Protein AF-A0A5R8ZD98-F1 (afdb_monomer_lite)

Sequence (173 aa):
MNLRSFRNIVLVTAIILASIAVLFMFLGILESDKLRLCYHPKEGLVCPLGGRPSVWDIPLVELIGLSGAALVGAATLRHIHGAATPYTLPIALALLKLPAGAVSAVLGLLLIQGGFIPGLTDLDTGGQILAWAAVFGIAQQVVTRVADEQARRVLENVRGPSYLGERTLRTVD

Organism: NCBI:txid2200763

Foldseek 3Di:
DDPVVLLVVLLVLLVVLLVVLVVQLVCLQVPVPPLFLWAQDPVAIAALVGRDRDSCRLVLLLVLLLVLLLVLLVVVVVVDDDDPD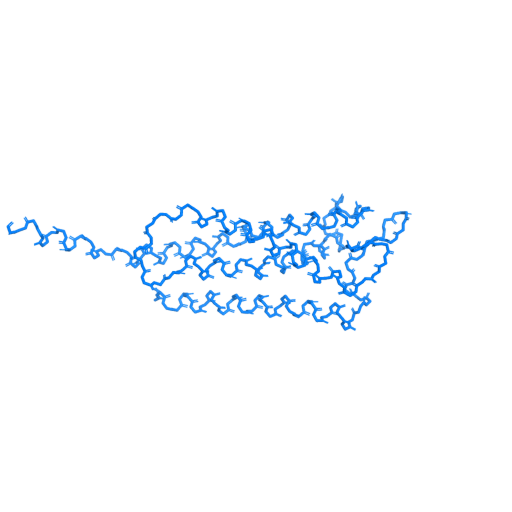PDPLSVSLSSSLNSVSSVQLSVQSVCLVVCVDPPSRPPPYSVVSSVSSSVRSNVCCVVSVVVVVVSVVNVVVVPPDPPVVVVVVVVVD

Structure (mmCIF, N/CA/C/O backbone):
data_AF-A0A5R8ZD98-F1
#
_entry.id   AF-A0A5R8ZD98-F1
#
loop_
_atom_site.group_PDB
_atom_site.id
_atom_site.type_symbol
_atom_site.label_atom_id
_atom_site.label_alt_id
_atom_site.label_comp_id
_atom_site.label_asym_id
_atom_site.label_entity_id
_atom_site.label_seq_id
_atom_site.pdbx_PDB_ins_code
_atom_site.Cartn_x
_atom_site.Cartn_y
_atom_site.Cartn_z
_atom_site.occupancy
_atom_site.B_iso_or_equiv
_atom_site.auth_seq_id
_atom_site.auth_comp_id
_atom_site.auth_asym_id
_atom_site.auth_atom_id
_atom_site.pdbx_PDB_model_num
ATOM 1 N N . MET A 1 1 ? -21.609 -10.394 20.867 1.00 55.59 1 MET A N 1
ATOM 2 C CA . MET A 1 1 ? -20.141 -10.210 20.786 1.00 55.59 1 MET A CA 1
ATOM 3 C C . MET A 1 1 ? -19.799 -8.868 21.417 1.00 55.59 1 MET A C 1
ATOM 5 O O . MET A 1 1 ? -20.384 -7.868 21.026 1.00 55.59 1 MET A O 1
ATOM 9 N N . ASN A 1 2 ? -18.942 -8.839 22.439 1.00 70.62 2 ASN A N 1
ATOM 10 C CA . ASN A 1 2 ? -18.676 -7.612 23.198 1.00 70.62 2 ASN A CA 1
ATOM 11 C C . ASN A 1 2 ? -17.818 -6.632 22.386 1.00 70.62 2 ASN A C 1
ATOM 13 O O . ASN A 1 2 ? -16.826 -7.031 21.775 1.00 70.62 2 ASN A O 1
ATOM 17 N N . LEU A 1 3 ? -18.151 -5.340 22.446 1.00 68.69 3 LEU A N 1
ATOM 18 C CA . LEU A 1 3 ? -17.484 -4.268 21.694 1.00 68.69 3 LEU A CA 1
ATOM 19 C C . LEU A 1 3 ? -15.954 -4.244 21.900 1.00 68.69 3 LEU A C 1
ATOM 21 O O . LEU A 1 3 ? -15.184 -3.976 20.979 1.00 68.69 3 LEU A O 1
ATOM 25 N N . ARG A 1 4 ? -15.504 -4.593 23.113 1.00 74.25 4 ARG A N 1
ATOM 26 C CA . ARG A 1 4 ? -14.082 -4.689 23.481 1.00 74.25 4 ARG A CA 1
ATOM 27 C C . ARG A 1 4 ? -13.362 -5.839 22.771 1.00 74.25 4 ARG A C 1
ATOM 29 O O . ARG A 1 4 ? -12.225 -5.656 22.352 1.00 74.25 4 ARG A O 1
ATOM 36 N N . SER A 1 5 ? -14.023 -6.989 22.625 1.00 79.88 5 SER A N 1
ATOM 37 C CA . SER A 1 5 ? -13.463 -8.175 21.963 1.00 79.88 5 SER A CA 1
ATOM 38 C C . SER A 1 5 ? -13.330 -7.944 20.460 1.00 79.88 5 SER A C 1
ATOM 40 O O . SER A 1 5 ? -12.258 -8.172 19.912 1.00 79.88 5 SER A O 1
ATOM 42 N N . PHE A 1 6 ? -14.357 -7.374 19.820 1.00 77.31 6 PHE A N 1
ATOM 43 C CA . PHE A 1 6 ? -14.294 -7.019 18.401 1.00 77.31 6 PHE A CA 1
ATOM 44 C C . PHE A 1 6 ? -13.178 -6.003 18.116 1.00 77.31 6 PHE A C 1
ATOM 46 O O . PHE A 1 6 ? -12.360 -6.216 17.226 1.00 77.31 6 PHE A O 1
ATOM 53 N N . ARG A 1 7 ? -13.074 -4.938 18.925 1.00 77.06 7 ARG A N 1
ATOM 54 C CA . ARG A 1 7 ? -11.977 -3.966 18.812 1.00 77.06 7 ARG A CA 1
ATOM 55 C C . ARG A 1 7 ? -10.604 -4.625 18.964 1.00 77.06 7 ARG A C 1
ATOM 57 O O . ARG A 1 7 ? -9.704 -4.303 18.199 1.00 77.06 7 ARG A O 1
ATOM 64 N N . ASN A 1 8 ? -10.435 -5.517 19.942 1.00 83.56 8 ASN A N 1
ATOM 65 C CA . ASN A 1 8 ? -9.156 -6.190 20.159 1.00 83.56 8 ASN A CA 1
ATOM 66 C C . ASN A 1 8 ? -8.778 -7.074 18.965 1.00 83.56 8 ASN A C 1
ATOM 68 O O . ASN A 1 8 ? -7.635 -7.048 18.538 1.00 83.56 8 ASN A O 1
ATOM 72 N N . ILE A 1 9 ? -9.743 -7.790 18.382 1.00 85.56 9 ILE A N 1
ATOM 73 C CA . ILE A 1 9 ? -9.523 -8.598 17.175 1.00 85.56 9 ILE A CA 1
ATOM 74 C C . ILE A 1 9 ? -9.070 -7.712 16.011 1.00 85.56 9 ILE A C 1
ATOM 76 O O . ILE A 1 9 ? -8.042 -7.995 15.409 1.00 85.56 9 ILE A O 1
ATOM 80 N N . VAL A 1 10 ? -9.775 -6.606 15.743 1.00 83.56 10 VAL A N 1
ATOM 81 C CA . VAL A 1 10 ? -9.410 -5.663 14.668 1.00 83.56 10 VAL A CA 1
ATOM 82 C C . VAL A 1 10 ? -7.999 -5.102 14.869 1.00 83.56 10 VAL A C 1
ATOM 84 O O . VAL A 1 10 ? -7.225 -5.043 13.917 1.00 83.56 10 VAL A O 1
ATOM 87 N N . LEU A 1 11 ? -7.640 -4.728 16.102 1.00 84.56 11 LEU A N 1
ATOM 88 C CA . LEU A 1 11 ? -6.299 -4.231 16.417 1.00 84.56 11 LEU A CA 1
ATOM 89 C C . LEU A 1 11 ? -5.228 -5.313 16.260 1.00 84.56 11 LEU A C 1
ATOM 91 O O . LEU A 1 11 ? -4.178 -5.039 15.692 1.00 84.56 11 LEU A O 1
ATOM 95 N N . VAL A 1 12 ? -5.495 -6.540 16.712 1.00 87.75 12 VAL 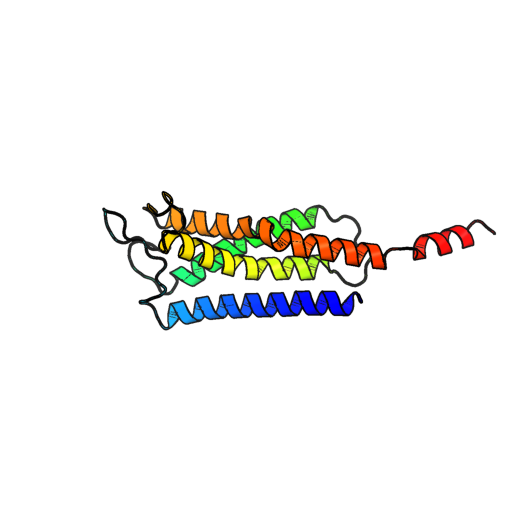A N 1
ATOM 96 C CA . VAL A 1 12 ? -4.577 -7.673 16.533 1.00 87.75 12 VAL A CA 1
ATOM 97 C C . VAL A 1 12 ? -4.357 -7.949 15.047 1.00 87.75 12 VAL A C 1
ATOM 99 O O . VAL A 1 12 ? -3.213 -8.082 14.625 1.00 87.75 12 VAL A O 1
ATOM 102 N N . THR A 1 13 ? -5.410 -7.958 14.225 1.00 86.25 13 THR A N 1
ATOM 103 C CA . THR A 1 13 ? -5.265 -8.116 12.771 1.00 86.25 13 THR A CA 1
ATOM 104 C C . THR A 1 13 ? -4.472 -6.965 12.154 1.00 86.25 13 THR A C 1
ATOM 106 O O . THR A 1 13 ? -3.621 -7.210 11.306 1.00 86.25 13 THR A O 1
ATOM 109 N N . ALA A 1 14 ? -4.688 -5.723 12.596 1.00 88.38 14 ALA A N 1
ATOM 110 C CA . ALA A 1 14 ? -3.921 -4.576 12.113 1.00 88.38 14 ALA A CA 1
ATOM 111 C C . ALA A 1 14 ? -2.432 -4.701 12.458 1.00 88.38 14 ALA A C 1
ATOM 113 O O . ALA A 1 14 ? -1.590 -4.439 11.605 1.00 88.38 14 ALA A O 1
ATOM 114 N N . ILE A 1 15 ? -2.110 -5.161 13.670 1.00 90.06 15 ILE A N 1
ATOM 115 C CA . ILE A 1 15 ? -0.731 -5.427 14.099 1.00 90.06 15 ILE A CA 1
ATOM 116 C C . ILE A 1 15 ? -0.109 -6.546 13.260 1.00 90.06 15 ILE A C 1
ATOM 118 O O . ILE A 1 15 ? 1.032 -6.405 12.838 1.00 90.06 15 ILE A O 1
ATOM 122 N N . ILE A 1 16 ? -0.850 -7.621 12.976 1.00 92.00 16 ILE A N 1
ATOM 123 C CA . ILE A 1 16 ? -0.379 -8.723 12.123 1.00 92.00 16 ILE A CA 1
ATOM 124 C C . ILE A 1 16 ? -0.109 -8.236 10.694 1.00 92.00 16 ILE A C 1
ATOM 126 O O . ILE A 1 16 ? 0.919 -8.558 10.114 1.00 92.00 16 ILE A O 1
ATOM 130 N N . LEU A 1 17 ? -1.000 -7.439 10.106 1.00 89.44 17 LEU A N 1
ATOM 131 C CA . LEU A 1 17 ? -0.762 -6.893 8.767 1.00 89.44 17 LEU A CA 1
ATOM 132 C C . LEU A 1 17 ? 0.421 -5.920 8.760 1.00 89.44 17 LEU A C 1
ATOM 134 O O . LEU A 1 17 ? 1.216 -5.930 7.825 1.00 89.44 17 LEU A O 1
ATOM 138 N N . ALA A 1 18 ? 0.564 -5.106 9.808 1.00 91.31 18 ALA A N 1
ATOM 139 C CA . ALA A 1 18 ? 1.691 -4.194 9.942 1.00 91.31 18 ALA A CA 1
ATOM 140 C C . ALA A 1 18 ? 3.014 -4.954 10.094 1.00 91.31 18 ALA A C 1
ATOM 142 O O . ALA A 1 18 ? 4.005 -4.568 9.483 1.00 91.31 18 ALA A O 1
ATOM 143 N N . SER A 1 19 ? 3.036 -6.054 10.854 1.00 93.44 19 SER A N 1
ATOM 144 C CA . SER A 1 19 ? 4.231 -6.890 10.971 1.00 93.44 19 SER A CA 1
ATOM 145 C C . SER A 1 19 ? 4.572 -7.591 9.657 1.00 93.44 19 SER A C 1
ATOM 147 O O . SER A 1 19 ? 5.751 -7.695 9.335 1.00 93.44 19 SER A O 1
ATOM 149 N N . ILE A 1 20 ? 3.577 -8.001 8.863 1.00 93.12 20 ILE A N 1
ATOM 150 C CA . ILE A 1 20 ? 3.796 -8.535 7.510 1.00 93.12 20 ILE A CA 1
ATOM 151 C C . ILE A 1 20 ? 4.387 -7.466 6.579 1.00 93.12 20 ILE A C 1
ATOM 153 O O . ILE A 1 20 ? 5.337 -7.767 5.864 1.00 93.12 20 ILE A O 1
ATOM 157 N N . ALA A 1 21 ? 3.884 -6.227 6.603 1.00 91.81 21 ALA A N 1
ATOM 158 C CA . ALA A 1 21 ? 4.464 -5.125 5.825 1.00 91.81 21 ALA A CA 1
ATOM 159 C C . ALA A 1 21 ? 5.929 -4.866 6.227 1.00 91.81 21 ALA A C 1
ATOM 161 O O . ALA A 1 21 ? 6.838 -4.888 5.405 1.00 91.81 21 ALA A O 1
ATOM 162 N N . VAL A 1 22 ? 6.204 -4.754 7.531 1.00 91.75 22 VAL A N 1
ATOM 163 C CA . VAL A 1 22 ? 7.582 -4.603 8.031 1.00 91.75 22 VAL A CA 1
ATOM 164 C C . VAL A 1 22 ? 8.465 -5.782 7.611 1.00 91.75 22 VAL A C 1
ATOM 166 O O . VAL A 1 22 ? 9.633 -5.586 7.280 1.00 91.75 22 VAL A O 1
ATOM 169 N N . LEU A 1 23 ? 7.924 -7.001 7.588 1.00 91.19 23 LEU A N 1
ATOM 170 C CA . LEU A 1 23 ? 8.647 -8.171 7.108 1.00 91.19 23 LEU A CA 1
ATOM 171 C C . LEU A 1 23 ? 8.962 -8.066 5.611 1.00 91.19 23 LEU A C 1
ATOM 173 O O . LEU A 1 23 ? 10.097 -8.333 5.238 1.00 91.19 23 LEU A O 1
ATOM 177 N N . PHE A 1 24 ? 8.021 -7.645 4.760 1.00 89.31 24 PHE A N 1
ATOM 178 C CA . PHE A 1 24 ? 8.293 -7.405 3.336 1.00 89.31 24 PHE A CA 1
ATOM 179 C C . PHE A 1 24 ? 9.376 -6.345 3.135 1.00 89.31 24 PHE A C 1
ATOM 181 O O . PHE A 1 24 ? 10.315 -6.573 2.370 1.00 89.31 24 PHE A O 1
ATOM 188 N N . MET A 1 25 ? 9.298 -5.237 3.873 1.00 86.31 25 MET A N 1
ATOM 189 C CA . MET A 1 25 ? 10.336 -4.209 3.892 1.00 86.31 25 MET A CA 1
ATOM 190 C C . MET A 1 25 ? 11.703 -4.797 4.272 1.00 86.31 25 MET A C 1
ATOM 192 O O . MET A 1 25 ? 12.693 -4.566 3.582 1.00 86.31 25 MET A O 1
ATOM 196 N N . PHE A 1 26 ? 11.764 -5.590 5.342 1.00 87.88 26 PHE A N 1
ATOM 197 C CA . PHE A 1 26 ? 13.004 -6.188 5.833 1.00 87.88 26 PHE A CA 1
ATOM 198 C C . PHE A 1 26 ? 13.580 -7.240 4.872 1.00 87.88 26 PHE A C 1
ATOM 200 O O . PHE A 1 26 ? 14.785 -7.253 4.620 1.00 87.88 26 PHE A O 1
ATOM 207 N N . LEU A 1 27 ? 12.728 -8.079 4.278 1.00 85.50 27 LEU A N 1
ATOM 208 C CA . LEU A 1 27 ? 13.121 -9.062 3.265 1.00 85.50 27 LEU A CA 1
ATOM 209 C C . LEU A 1 27 ? 13.666 -8.388 2.002 1.00 85.50 27 LEU A C 1
ATOM 211 O O . LEU A 1 27 ? 14.657 -8.861 1.452 1.00 85.50 27 LEU A O 1
ATOM 215 N N . GLY A 1 28 ? 13.085 -7.258 1.586 1.00 80.81 28 GLY A N 1
ATOM 216 C CA . GLY A 1 28 ? 13.595 -6.457 0.469 1.00 80.81 28 GLY A CA 1
ATOM 217 C C . GLY A 1 28 ? 15.000 -5.900 0.688 1.00 80.81 28 GLY A C 1
ATOM 218 O O . GLY A 1 28 ? 15.736 -5.700 -0.275 1.00 80.81 28 GLY A O 1
ATOM 219 N N . ILE A 1 29 ? 15.378 -5.666 1.948 1.00 80.94 29 ILE A N 1
ATOM 220 C CA . ILE A 1 29 ? 16.708 -5.179 2.325 1.00 80.94 29 ILE A CA 1
ATOM 221 C C . ILE A 1 29 ? 17.722 -6.328 2.393 1.00 80.94 29 ILE A C 1
ATOM 223 O O . ILE A 1 29 ? 18.869 -6.152 1.984 1.00 80.94 29 ILE A O 1
ATOM 227 N N . LEU A 1 30 ? 17.322 -7.488 2.927 1.00 79.75 30 LEU A N 1
ATOM 228 C CA . LEU A 1 30 ? 18.227 -8.613 3.176 1.00 79.75 30 LEU A CA 1
ATOM 229 C C . LEU A 1 30 ? 18.451 -9.519 1.963 1.00 79.75 30 LEU A C 1
ATOM 231 O O . LEU A 1 30 ? 19.586 -9.905 1.691 1.00 79.75 30 LEU A O 1
ATOM 235 N N . GLU A 1 31 ? 17.390 -9.883 1.245 1.00 68.38 31 GLU A N 1
ATOM 236 C CA . GLU A 1 31 ? 17.451 -10.811 0.112 1.00 68.38 31 GLU A CA 1
ATOM 237 C C . GLU A 1 31 ? 16.998 -10.114 -1.163 1.00 68.38 31 GLU A C 1
ATOM 239 O O . GLU A 1 31 ? 15.932 -10.362 -1.733 1.00 68.38 31 GLU A O 1
ATOM 244 N N . SER A 1 32 ? 17.883 -9.246 -1.645 1.00 59.38 32 SER A N 1
ATOM 245 C CA . SER A 1 32 ? 17.629 -8.451 -2.831 1.00 59.38 32 SER A CA 1
ATOM 246 C C . SER A 1 32 ? 17.389 -9.279 -4.086 1.00 59.38 32 SER A C 1
ATOM 248 O O . SER A 1 32 ? 16.875 -8.682 -4.998 1.00 59.38 32 SER A O 1
ATOM 250 N N . ASP A 1 33 ? 17.758 -10.559 -4.227 1.00 63.53 33 ASP A N 1
ATOM 251 C CA . ASP A 1 33 ? 17.674 -11.262 -5.532 1.00 63.53 33 ASP A CA 1
ATOM 252 C C . ASP A 1 33 ? 16.332 -11.950 -5.837 1.00 63.53 33 ASP A C 1
ATOM 254 O O . ASP A 1 33 ? 15.988 -12.093 -7.007 1.00 63.53 33 ASP A O 1
ATOM 258 N N . LYS A 1 34 ? 15.551 -12.362 -4.828 1.00 59.22 34 LYS A N 1
ATOM 259 C CA . LYS A 1 34 ? 14.316 -13.148 -5.053 1.00 59.22 34 LYS A CA 1
ATOM 260 C C . LYS A 1 34 ? 13.024 -12.337 -4.958 1.00 59.22 34 LYS A C 1
ATOM 262 O O . LYS A 1 34 ? 12.018 -12.753 -5.520 1.00 59.22 34 LYS A O 1
ATOM 267 N N . LEU A 1 35 ? 13.054 -11.189 -4.279 1.00 65.69 35 LEU A N 1
ATOM 268 C CA . LEU A 1 35 ? 11.899 -10.299 -4.094 1.00 65.69 35 LEU A CA 1
ATOM 269 C C . LEU A 1 35 ? 11.989 -8.999 -4.915 1.00 65.69 35 LEU A C 1
ATOM 271 O O . LEU A 1 35 ? 11.306 -8.021 -4.611 1.00 65.69 35 LEU A O 1
ATOM 275 N N . ARG A 1 36 ? 12.817 -8.955 -5.969 1.00 72.94 36 ARG A N 1
ATOM 276 C CA . ARG A 1 36 ? 12.862 -7.778 -6.852 1.00 72.94 36 ARG A CA 1
ATOM 277 C C . ARG A 1 36 ? 11.533 -7.647 -7.577 1.00 72.94 36 ARG A C 1
ATOM 279 O O . ARG A 1 36 ? 11.243 -8.452 -8.458 1.00 72.94 36 ARG A O 1
ATOM 286 N N . LEU A 1 37 ? 10.791 -6.581 -7.285 1.00 78.50 37 LEU A N 1
ATOM 287 C CA . LEU A 1 37 ? 9.625 -6.124 -8.054 1.00 78.50 37 LEU A CA 1
ATOM 288 C C . LEU A 1 37 ? 10.047 -5.501 -9.400 1.00 78.50 37 LEU A C 1
ATOM 290 O O . LEU A 1 37 ? 9.500 -4.485 -9.826 1.00 78.50 37 LEU A O 1
ATOM 294 N N . CYS A 1 38 ? 11.066 -6.079 -10.037 1.00 84.81 38 CYS A N 1
ATOM 295 C CA . CYS A 1 38 ? 11.581 -5.644 -11.321 1.00 84.81 38 CYS A CA 1
ATOM 296 C C . CYS A 1 38 ? 11.033 -6.548 -12.422 1.00 84.81 38 CYS A C 1
ATOM 298 O O . CYS A 1 38 ? 11.036 -7.778 -12.314 1.00 84.81 38 CYS A O 1
ATOM 300 N N . TYR A 1 39 ? 10.605 -5.912 -13.500 1.00 82.25 39 TYR A N 1
ATOM 301 C CA . TYR A 1 39 ? 10.038 -6.544 -14.674 1.00 82.25 39 TYR A CA 1
ATOM 302 C C . TYR A 1 39 ? 11.076 -6.523 -15.790 1.00 82.25 39 TYR A C 1
ATOM 304 O O . TYR A 1 39 ? 11.912 -5.620 -15.858 1.00 82.25 39 TYR A O 1
ATOM 312 N N . HIS A 1 40 ? 11.035 -7.544 -16.641 1.00 81.31 40 HIS A N 1
ATOM 313 C CA . HIS A 1 40 ? 11.930 -7.686 -17.787 1.00 81.31 40 HIS A CA 1
ATOM 314 C C . HIS A 1 40 ? 11.123 -7.537 -19.085 1.00 81.31 40 HIS A C 1
ATOM 316 O O . HIS A 1 40 ? 10.819 -8.548 -19.725 1.00 81.31 40 HIS A O 1
ATOM 322 N N . PRO A 1 41 ? 10.713 -6.312 -19.462 1.00 76.75 41 PRO A N 1
ATOM 323 C CA . PRO A 1 41 ? 10.164 -6.065 -20.788 1.00 76.75 41 PRO A CA 1
ATOM 324 C C . PRO A 1 41 ? 11.219 -6.314 -21.877 1.00 76.75 41 PRO A C 1
ATOM 326 O O . PRO A 1 41 ? 12.418 -6.444 -21.620 1.00 76.75 41 PRO A O 1
ATOM 329 N N . LYS A 1 42 ? 10.775 -6.352 -23.137 1.00 71.38 42 LYS A N 1
ATOM 330 C CA . LYS A 1 42 ? 11.643 -6.630 -24.298 1.00 71.38 42 LYS A CA 1
ATOM 331 C C . LYS A 1 42 ? 12.806 -5.639 -24.459 1.00 71.38 42 LYS A C 1
ATOM 333 O O . LYS A 1 42 ? 13.784 -5.975 -25.120 1.00 71.38 42 LYS A O 1
ATOM 338 N N . GLU A 1 43 ? 12.708 -4.452 -23.862 1.00 71.94 43 GLU A N 1
ATOM 339 C CA . GLU A 1 43 ? 13.674 -3.355 -24.011 1.00 71.94 43 GLU A CA 1
ATOM 340 C C . GLU A 1 43 ? 14.569 -3.118 -22.779 1.00 71.94 43 GLU A C 1
ATOM 342 O O . GLU A 1 43 ? 15.353 -2.170 -22.766 1.00 71.94 43 GLU A O 1
ATOM 347 N N . GLY A 1 44 ? 14.518 -3.974 -21.750 1.00 79.19 44 GLY A N 1
ATOM 348 C CA . GLY A 1 44 ? 15.443 -3.882 -20.615 1.00 79.19 44 GLY A CA 1
ATOM 349 C C . GLY A 1 44 ? 14.854 -4.314 -19.277 1.00 79.19 44 GLY A C 1
ATOM 350 O O . GLY A 1 44 ? 13.847 -5.006 -19.218 1.00 79.19 44 GLY A O 1
ATOM 351 N N . LEU A 1 45 ? 15.513 -3.914 -18.187 1.00 84.75 45 LEU A N 1
ATOM 352 C CA . LEU A 1 45 ? 15.060 -4.136 -16.812 1.00 84.75 45 LEU A CA 1
ATOM 353 C C . LEU A 1 45 ? 14.398 -2.863 -16.277 1.00 84.75 45 LEU A C 1
ATOM 355 O O . LEU A 1 45 ? 15.008 -1.792 -16.306 1.00 84.75 45 LEU A O 1
ATOM 359 N N . VAL A 1 46 ? 13.191 -2.986 -15.728 1.00 87.38 46 VAL A N 1
ATOM 360 C CA . VAL A 1 46 ? 12.438 -1.864 -15.154 1.00 87.38 46 VAL A CA 1
ATOM 361 C C . VAL A 1 46 ? 12.040 -2.186 -13.717 1.00 87.38 46 VAL A C 1
ATOM 363 O O . VAL A 1 46 ? 11.400 -3.199 -13.453 1.00 87.38 46 VAL A O 1
ATOM 366 N N . CYS A 1 47 ? 12.404 -1.311 -12.783 1.00 89.25 47 CYS A N 1
ATOM 367 C CA . CYS A 1 47 ? 12.088 -1.394 -11.357 1.00 89.25 47 CYS A CA 1
ATOM 368 C C . CYS A 1 47 ? 11.310 -0.133 -10.907 1.00 89.25 47 CYS A C 1
ATOM 370 O O . CYS A 1 47 ? 11.329 0.885 -11.610 1.00 89.25 47 CYS A O 1
ATOM 372 N N . PRO A 1 48 ? 10.641 -0.150 -9.736 1.00 86.62 48 PRO A N 1
ATOM 373 C CA . PRO A 1 48 ? 9.851 0.981 -9.236 1.00 86.62 48 PRO A CA 1
ATOM 374 C C . PRO A 1 48 ? 10.603 2.322 -9.195 1.00 86.62 48 PRO A C 1
ATOM 376 O O . PRO A 1 48 ? 10.048 3.338 -9.610 1.00 86.62 48 PRO A O 1
ATOM 379 N N . LEU A 1 49 ? 11.867 2.338 -8.747 1.00 85.94 49 LEU A N 1
ATOM 380 C CA . LEU A 1 49 ? 12.709 3.546 -8.723 1.00 85.94 49 LEU A CA 1
ATOM 381 C C . LEU A 1 49 ? 13.522 3.807 -10.004 1.00 85.94 49 LEU A C 1
ATOM 383 O O . LEU A 1 49 ? 14.250 4.800 -10.059 1.00 85.94 49 LEU A O 1
ATOM 387 N N . GLY A 1 50 ? 13.423 2.962 -11.033 1.00 82.00 50 GLY A N 1
ATOM 388 C CA . GLY A 1 50 ? 14.106 3.163 -12.316 1.00 82.00 50 GLY A CA 1
ATOM 389 C C . GLY A 1 50 ? 14.705 1.886 -12.905 1.00 82.00 50 GLY A C 1
ATOM 390 O O . GLY A 1 50 ? 14.253 0.786 -12.624 1.00 82.00 50 GLY A O 1
ATOM 391 N N . GLY A 1 51 ? 15.741 2.016 -13.738 1.00 79.44 51 GLY A N 1
ATOM 392 C CA . GLY A 1 51 ? 16.321 0.889 -14.494 1.00 79.44 51 GLY A CA 1
ATOM 393 C C . GLY A 1 51 ? 17.276 -0.028 -13.719 1.00 79.44 51 GLY A C 1
ATOM 394 O O . GLY A 1 51 ? 17.992 -0.820 -14.325 1.00 79.44 51 GLY A O 1
ATOM 395 N N . ARG A 1 52 ? 17.364 0.103 -12.391 1.00 81.81 52 ARG A N 1
ATOM 396 C CA . ARG A 1 52 ? 18.242 -0.723 -11.550 1.00 81.81 52 ARG A CA 1
ATOM 397 C C . ARG A 1 52 ? 17.539 -1.099 -10.250 1.00 81.81 52 ARG A C 1
ATOM 399 O O . ARG A 1 52 ? 16.806 -0.264 -9.722 1.00 81.81 52 ARG A O 1
ATOM 406 N N . PRO A 1 53 ? 17.799 -2.301 -9.714 1.00 82.81 53 PRO A N 1
ATOM 407 C CA . PRO A 1 53 ? 17.206 -2.725 -8.458 1.00 82.81 53 PRO A CA 1
ATOM 408 C C . PRO A 1 53 ? 17.713 -1.850 -7.316 1.00 82.81 53 PRO A C 1
ATOM 410 O O . PRO A 1 53 ? 18.916 -1.616 -7.172 1.00 82.81 53 PRO A O 1
ATOM 413 N N . SER A 1 54 ? 16.781 -1.365 -6.507 1.00 85.62 54 SER A N 1
ATOM 414 C CA . SER A 1 54 ? 17.044 -0.527 -5.350 1.00 85.62 54 SER A CA 1
ATOM 415 C C . SER A 1 54 ? 16.419 -1.152 -4.115 1.00 85.62 54 SER A C 1
ATOM 417 O O . SER A 1 54 ? 15.284 -1.615 -4.131 1.00 85.62 54 SER A O 1
ATOM 419 N N . VAL A 1 55 ? 17.130 -1.079 -2.992 1.00 83.75 55 VAL A N 1
ATOM 420 C CA . VAL A 1 55 ? 16.599 -1.483 -1.679 1.00 83.75 55 VAL A CA 1
ATOM 421 C C . VAL A 1 55 ? 15.338 -0.681 -1.309 1.00 83.75 55 VAL A C 1
ATOM 423 O O . VAL A 1 55 ? 14.506 -1.128 -0.526 1.00 83.75 55 VAL A O 1
ATOM 426 N N . TRP A 1 56 ? 15.161 0.493 -1.919 1.00 85.25 56 TRP A N 1
ATOM 427 C CA . TRP A 1 56 ? 14.007 1.364 -1.717 1.00 85.25 56 TRP A CA 1
ATOM 428 C C . TRP A 1 56 ? 12.769 0.978 -2.541 1.00 85.25 56 TRP A C 1
ATOM 430 O O . TRP A 1 56 ? 11.719 1.578 -2.330 1.00 85.25 56 TRP A O 1
ATOM 440 N N . ASP A 1 57 ? 12.852 -0.016 -3.434 1.00 88.94 57 ASP A N 1
ATOM 441 C CA . ASP A 1 57 ? 11.741 -0.414 -4.311 1.00 88.94 57 ASP A CA 1
ATOM 442 C C . ASP A 1 57 ? 10.524 -0.923 -3.521 1.00 88.94 57 ASP A C 1
ATOM 444 O O . ASP A 1 57 ? 9.410 -0.440 -3.730 1.00 88.94 57 ASP A O 1
ATOM 448 N N . ILE A 1 58 ? 10.729 -1.840 -2.568 1.00 89.75 58 ILE A N 1
ATOM 449 C CA . ILE A 1 58 ? 9.643 -2.376 -1.728 1.00 89.75 58 ILE A CA 1
ATOM 450 C C . ILE A 1 58 ? 9.085 -1.309 -0.767 1.00 89.75 58 ILE A C 1
ATOM 452 O O . ILE A 1 58 ? 7.873 -1.086 -0.807 1.00 89.75 58 ILE A O 1
ATOM 456 N N . PRO A 1 59 ? 9.912 -0.585 0.024 1.00 90.44 59 PRO A N 1
ATOM 457 C CA . PRO A 1 59 ? 9.435 0.524 0.854 1.00 90.44 59 PRO A CA 1
ATOM 458 C C . PRO A 1 59 ? 8.592 1.550 0.094 1.00 90.44 59 PRO A C 1
ATOM 460 O O . PRO A 1 59 ? 7.587 2.043 0.608 1.00 90.44 59 PRO A O 1
ATOM 463 N N . LEU A 1 60 ? 8.999 1.890 -1.133 1.00 91.69 60 LEU A N 1
ATOM 464 C CA . LEU A 1 60 ? 8.291 2.868 -1.945 1.00 91.69 60 LEU A CA 1
ATOM 465 C C . LEU A 1 60 ? 6.929 2.334 -2.398 1.00 91.69 60 LEU A C 1
ATOM 467 O O . LEU A 1 60 ? 5.930 3.037 -2.271 1.00 91.69 60 LEU A O 1
ATOM 471 N N . VAL A 1 61 ? 6.868 1.090 -2.877 1.00 93.88 61 VAL A N 1
ATOM 472 C CA . VAL A 1 61 ? 5.609 0.428 -3.258 1.00 93.88 61 VAL A CA 1
ATOM 473 C C . VAL A 1 61 ? 4.646 0.351 -2.074 1.00 93.88 61 VAL A C 1
ATOM 475 O O . VAL A 1 61 ? 3.467 0.678 -2.223 1.00 93.88 61 VAL A O 1
ATOM 478 N N . GLU A 1 62 ? 5.136 -0.030 -0.895 1.00 93.19 62 GLU A N 1
ATOM 479 C CA . GLU A 1 62 ? 4.334 -0.079 0.328 1.00 93.19 62 GLU A CA 1
ATOM 480 C C . GLU A 1 62 ? 3.784 1.293 0.709 1.00 93.19 62 GLU A C 1
ATOM 482 O O . GLU A 1 62 ? 2.605 1.411 1.042 1.00 93.19 62 GLU A O 1
ATOM 487 N N . LEU A 1 63 ? 4.608 2.341 0.617 1.00 93.81 63 LEU A N 1
ATOM 488 C CA . LEU A 1 63 ? 4.192 3.710 0.906 1.00 93.81 63 LEU A CA 1
ATOM 489 C C . LEU A 1 63 ? 3.111 4.187 -0.069 1.00 93.81 63 LEU A C 1
ATOM 491 O O . LEU A 1 63 ? 2.136 4.816 0.349 1.00 93.81 63 LEU A O 1
ATOM 495 N N . ILE A 1 64 ? 3.249 3.860 -1.355 1.00 95.81 64 ILE A N 1
ATOM 496 C CA . ILE A 1 64 ? 2.238 4.181 -2.362 1.00 95.81 64 ILE A CA 1
ATOM 497 C C . ILE A 1 64 ? 0.936 3.414 -2.087 1.00 95.81 64 ILE A C 1
ATOM 499 O O . ILE A 1 64 ? -0.131 4.032 -2.055 1.00 95.81 64 ILE A O 1
ATOM 503 N N . GLY A 1 65 ? 1.005 2.114 -1.790 1.00 94.06 65 GLY A N 1
ATOM 504 C CA . GLY A 1 65 ? -0.158 1.309 -1.402 1.00 94.06 65 GLY A CA 1
ATOM 505 C C . GLY A 1 65 ? -0.866 1.839 -0.153 1.00 94.06 65 GLY A C 1
ATOM 506 O O . GLY A 1 65 ? -2.090 1.992 -0.132 1.00 94.06 65 GLY A O 1
ATOM 507 N N . LEU A 1 66 ? -0.087 2.203 0.868 1.00 93.44 66 LEU A N 1
ATOM 508 C CA . LEU A 1 66 ? -0.567 2.824 2.100 1.00 93.44 66 LEU A CA 1
ATOM 509 C C . LEU A 1 66 ? -1.241 4.164 1.812 1.00 93.44 66 LEU A C 1
ATOM 511 O O . LEU A 1 66 ? -2.315 4.424 2.350 1.00 93.44 66 LEU A O 1
ATOM 515 N N . SER A 1 67 ? -0.660 5.000 0.948 1.00 92.81 67 SER A N 1
ATOM 516 C CA . SER A 1 67 ? -1.246 6.292 0.578 1.00 92.81 67 SER A CA 1
ATOM 517 C C . SER A 1 67 ? -2.601 6.127 -0.123 1.00 92.81 67 SER A C 1
ATOM 519 O O . SER A 1 67 ? -3.559 6.820 0.227 1.00 92.81 67 SER A O 1
ATOM 521 N N . GLY A 1 68 ? -2.728 5.147 -1.026 1.00 90.88 68 GLY A N 1
ATOM 522 C CA . GLY A 1 68 ? -3.990 4.806 -1.683 1.00 90.88 68 GLY A CA 1
ATOM 523 C C . GLY A 1 68 ? -5.059 4.367 -0.680 1.00 90.88 68 GLY A C 1
ATOM 524 O O . GLY A 1 68 ? -6.170 4.904 -0.671 1.00 90.88 68 GLY A O 1
ATOM 525 N N . ALA A 1 69 ? -4.704 3.464 0.236 1.00 90.56 69 ALA A N 1
ATOM 526 C CA . ALA A 1 69 ? -5.603 3.019 1.297 1.00 90.56 69 ALA A CA 1
ATOM 527 C C . ALA A 1 69 ? -5.968 4.146 2.281 1.00 90.56 69 ALA A C 1
ATOM 529 O O . ALA A 1 69 ? -7.116 4.234 2.724 1.00 90.56 69 ALA A O 1
ATOM 530 N N . ALA A 1 70 ? -5.027 5.041 2.597 1.00 89.69 70 ALA A N 1
ATOM 531 C CA . ALA A 1 70 ? -5.255 6.195 3.461 1.00 89.69 70 ALA A CA 1
ATOM 532 C C . ALA A 1 70 ? -6.273 7.165 2.852 1.00 89.69 70 ALA A C 1
ATOM 534 O O . ALA A 1 70 ? -7.176 7.619 3.555 1.00 89.69 70 ALA A O 1
ATOM 535 N N 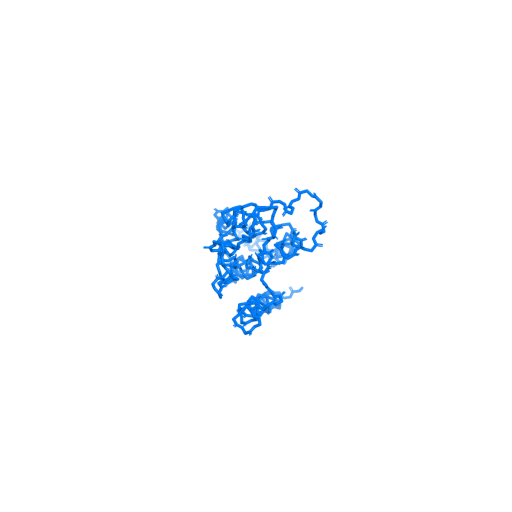. LEU A 1 71 ? -6.178 7.442 1.547 1.00 88.81 71 LEU A N 1
ATOM 536 C CA . LEU A 1 71 ? -7.133 8.295 0.833 1.00 88.81 71 LEU A CA 1
ATOM 537 C C . LEU A 1 71 ? -8.544 7.697 0.856 1.00 88.81 71 LEU A C 1
ATOM 539 O O . LEU A 1 71 ? -9.505 8.389 1.203 1.00 88.81 71 LEU A O 1
ATOM 543 N N . VAL A 1 72 ? -8.669 6.400 0.565 1.00 86.94 72 VAL A N 1
ATOM 544 C CA . VAL A 1 72 ? -9.948 5.672 0.616 1.00 86.94 72 VAL A CA 1
ATOM 545 C C . VAL A 1 72 ? -10.523 5.652 2.037 1.00 86.94 72 VAL A C 1
ATOM 547 O O . VAL A 1 72 ? -11.715 5.903 2.251 1.00 86.94 72 VAL A O 1
ATOM 550 N N . GLY A 1 73 ? -9.674 5.398 3.033 1.00 82.75 73 GLY A N 1
ATOM 551 C CA . GLY A 1 73 ? -10.039 5.426 4.446 1.00 82.75 73 GLY A CA 1
ATOM 552 C C . GLY A 1 73 ? -10.545 6.802 4.881 1.00 82.75 73 GLY A C 1
ATOM 553 O O . GLY A 1 73 ? -11.629 6.907 5.456 1.00 82.75 73 GLY A O 1
ATOM 554 N N . ALA A 1 74 ? -9.816 7.867 4.541 1.00 84.69 74 ALA A N 1
ATOM 555 C CA . ALA A 1 74 ? -10.189 9.244 4.849 1.00 84.69 74 ALA A CA 1
ATOM 556 C C . ALA A 1 74 ? -11.510 9.654 4.176 1.00 84.69 74 ALA A C 1
ATOM 558 O O . ALA A 1 74 ? -12.365 10.264 4.822 1.00 84.69 74 ALA A O 1
ATOM 559 N N . ALA A 1 75 ? -11.719 9.277 2.910 1.00 83.69 75 ALA A N 1
ATOM 560 C CA . ALA A 1 75 ? -12.975 9.525 2.202 1.00 83.69 75 ALA A CA 1
ATOM 561 C C . ALA A 1 75 ? -14.170 8.843 2.893 1.00 83.69 75 ALA A C 1
ATOM 563 O O . ALA A 1 75 ? -15.234 9.450 3.049 1.00 83.69 75 ALA A O 1
ATOM 564 N N . THR A 1 76 ? -13.969 7.615 3.385 1.00 75.81 76 THR A N 1
ATOM 565 C CA . THR A 1 76 ? -14.988 6.855 4.125 1.00 75.81 76 THR A CA 1
ATOM 566 C C . THR A 1 76 ? -15.323 7.511 5.471 1.00 75.81 76 THR A C 1
ATOM 568 O O . THR A 1 76 ? -16.489 7.569 5.859 1.00 75.81 76 THR A O 1
ATOM 571 N N . LEU A 1 77 ? -14.322 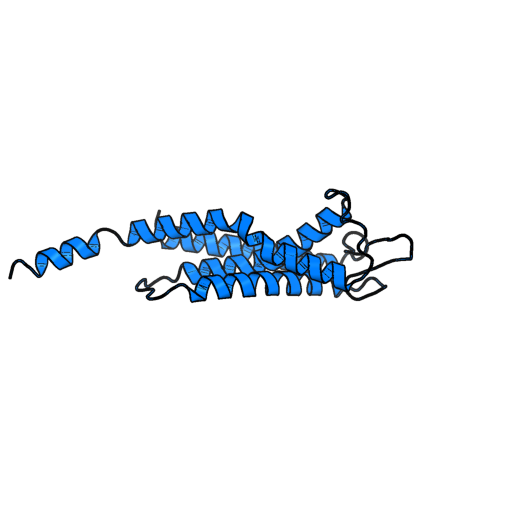8.049 6.178 1.00 75.00 77 LEU A N 1
ATOM 572 C CA . LEU A 1 77 ? -14.514 8.703 7.478 1.00 75.00 77 LEU A CA 1
ATOM 573 C C . LEU A 1 77 ? -15.288 10.025 7.382 1.00 75.00 77 LEU A C 1
ATOM 575 O O . LEU A 1 77 ? -16.073 10.325 8.280 1.00 75.00 77 LEU A O 1
ATOM 579 N N . ARG A 1 78 ? -15.134 10.790 6.291 1.00 75.31 78 ARG A N 1
ATOM 580 C CA . ARG A 1 78 ? -15.843 12.073 6.086 1.00 75.31 78 ARG A CA 1
ATOM 581 C C . ARG A 1 78 ? -17.371 11.955 6.093 1.00 75.31 78 ARG A C 1
ATOM 583 O O . ARG A 1 78 ? -18.052 12.945 6.323 1.00 75.31 78 ARG A O 1
ATOM 590 N N . HIS A 1 79 ? -17.916 10.762 5.862 1.00 68.00 79 HIS A N 1
ATOM 591 C CA . HIS A 1 79 ? -19.363 10.531 5.852 1.00 68.00 79 HIS A CA 1
ATOM 592 C C . HIS A 1 79 ? -19.945 10.249 7.251 1.00 68.00 79 HIS A C 1
ATOM 594 O O . HIS A 1 79 ? -21.160 10.126 7.398 1.00 68.00 79 HIS A O 1
ATOM 600 N N . ILE A 1 80 ? -19.111 10.162 8.295 1.00 65.75 80 ILE A N 1
ATOM 601 C CA . ILE A 1 80 ? -19.549 9.852 9.661 1.00 65.75 80 ILE A CA 1
ATOM 602 C C . ILE A 1 80 ? -19.874 11.151 10.411 1.00 65.75 80 ILE A C 1
ATOM 604 O O . ILE A 1 80 ? -19.000 11.777 11.005 1.00 65.75 80 ILE A O 1
ATOM 608 N N . HIS A 1 81 ? -21.151 11.530 10.4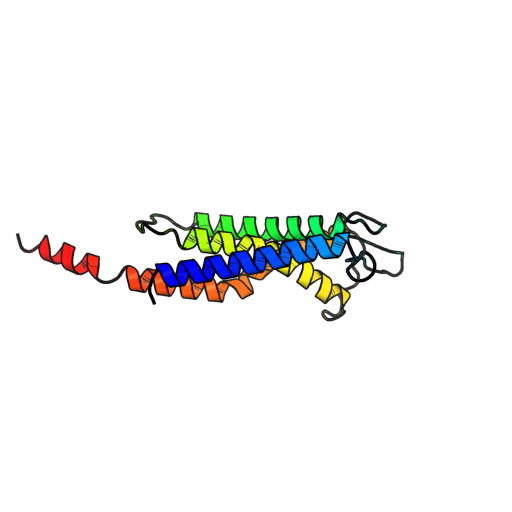32 1.00 55.25 81 HIS A N 1
ATOM 609 C CA . HIS A 1 81 ? -21.658 12.596 11.300 1.00 55.25 81 HIS A CA 1
ATOM 610 C C . HIS A 1 81 ? -22.184 11.981 12.615 1.00 55.25 81 HIS A C 1
ATOM 612 O O . HIS A 1 81 ? -23.026 11.086 12.587 1.00 55.25 81 HIS A O 1
ATOM 618 N N . GLY A 1 82 ? -21.684 12.441 13.773 1.00 58.94 82 GLY A N 1
ATOM 619 C CA . GLY A 1 82 ? -22.271 12.154 15.098 1.00 58.94 82 GLY A CA 1
ATOM 620 C C . GLY A 1 82 ? -21.948 10.789 15.739 1.00 58.94 82 GLY A C 1
ATOM 621 O O . GLY A 1 82 ? -22.847 9.997 16.024 1.00 58.94 82 GLY A O 1
ATOM 622 N N . ALA A 1 83 ? -20.680 10.493 16.042 1.00 56.53 83 ALA A N 1
ATOM 623 C CA . ALA A 1 83 ? -20.311 9.268 16.763 1.00 56.53 83 ALA A CA 1
ATOM 624 C C . ALA A 1 83 ? -20.461 9.415 18.296 1.00 56.53 83 ALA A C 1
ATOM 626 O O . ALA A 1 83 ? -19.478 9.562 19.014 1.00 56.53 83 ALA A O 1
ATOM 627 N N . ALA A 1 84 ? -21.689 9.318 18.816 1.00 51.19 84 ALA A N 1
ATOM 628 C CA . ALA A 1 84 ? -21.980 9.247 20.257 1.00 51.19 84 ALA A CA 1
ATOM 629 C C . ALA A 1 84 ? -21.655 7.862 20.872 1.00 51.19 84 ALA A C 1
ATOM 631 O O . ALA A 1 84 ? -22.456 7.286 21.602 1.00 51.19 84 ALA A O 1
ATOM 632 N N . THR A 1 85 ? -20.505 7.271 20.535 1.00 54.12 85 THR A N 1
ATOM 633 C CA . THR A 1 85 ? -20.059 5.990 21.111 1.00 54.12 85 THR A CA 1
ATOM 634 C C . THR A 1 85 ? -18.659 6.151 21.713 1.00 54.12 85 THR A C 1
ATOM 636 O O . THR A 1 85 ? -17.752 6.507 20.962 1.00 54.12 85 THR A O 1
ATOM 639 N N . PRO A 1 86 ? -18.437 5.826 23.007 1.00 53.59 86 PRO A N 1
ATOM 640 C CA . PRO A 1 86 ? -17.154 6.004 23.717 1.00 53.59 86 PRO A CA 1
ATOM 641 C C . PRO A 1 86 ? -15.952 5.238 23.137 1.00 53.59 86 PRO A C 1
ATOM 643 O O . PRO A 1 86 ? -14.824 5.392 23.593 1.00 53.59 86 PRO A O 1
ATOM 646 N N . TYR A 1 87 ? -16.186 4.378 22.148 1.00 54.94 87 TYR A N 1
ATOM 647 C CA . TYR A 1 87 ? -15.192 3.513 21.535 1.00 54.94 87 TYR A CA 1
ATOM 648 C C . TYR A 1 87 ? -15.287 3.661 20.017 1.00 54.94 87 TYR A C 1
ATOM 650 O O . TYR A 1 87 ? -16.180 3.106 19.377 1.00 54.94 87 TYR A O 1
ATOM 658 N N . THR A 1 88 ? -14.365 4.424 19.439 1.00 67.75 88 THR A N 1
ATOM 659 C CA . THR A 1 88 ? -14.266 4.736 18.009 1.00 67.75 88 THR A CA 1
ATOM 660 C C . THR A 1 88 ? -13.809 3.524 17.187 1.00 67.75 88 THR A C 1
ATOM 662 O O . THR A 1 88 ? -12.740 3.496 16.586 1.00 67.75 88 THR A O 1
ATOM 665 N N . LEU A 1 89 ? -14.662 2.504 17.114 1.00 73.56 89 LEU A N 1
ATOM 666 C CA . LEU A 1 89 ? -14.570 1.409 16.147 1.00 73.56 89 LEU A CA 1
ATOM 667 C C . LEU A 1 89 ? -14.204 1.848 14.715 1.00 73.56 89 LEU A C 1
ATOM 669 O O . LEU A 1 89 ? -13.322 1.210 14.142 1.00 73.56 89 LEU A O 1
ATOM 673 N N . PRO A 1 90 ? -14.775 2.930 14.142 1.00 74.25 90 PRO A N 1
ATOM 674 C CA . PRO A 1 90 ? -14.374 3.395 12.811 1.00 74.25 90 PRO A CA 1
ATOM 675 C C . PRO A 1 90 ? -12.895 3.792 12.711 1.00 74.25 90 PRO A C 1
ATOM 677 O O . PRO A 1 90 ? -12.301 3.624 11.652 1.00 74.25 90 PRO A O 1
ATOM 680 N N . ILE A 1 91 ? -12.278 4.262 13.800 1.00 75.62 91 ILE A N 1
ATOM 681 C CA . ILE A 1 91 ? -10.848 4.603 13.815 1.00 75.62 91 ILE A CA 1
ATOM 682 C C . ILE A 1 91 ? -9.997 3.332 13.832 1.00 75.62 91 ILE A C 1
ATOM 684 O O . ILE A 1 91 ? -9.046 3.232 13.065 1.00 75.62 91 ILE A O 1
ATOM 688 N N . ALA A 1 92 ? -10.358 2.334 14.647 1.00 78.69 92 ALA A N 1
ATOM 689 C CA . ALA A 1 92 ? -9.653 1.047 14.657 1.00 78.69 92 ALA A CA 1
ATOM 690 C C . ALA A 1 92 ? -9.695 0.368 13.277 1.00 78.69 92 ALA A C 1
ATOM 692 O O . ALA A 1 92 ? -8.716 -0.220 12.829 1.00 78.69 92 ALA A O 1
ATOM 693 N N . LEU A 1 93 ? -10.822 0.504 12.583 1.00 76.12 93 LEU A N 1
ATOM 694 C CA . LEU A 1 93 ? -11.014 -0.038 11.247 1.00 76.12 93 LEU A CA 1
ATOM 695 C C . LEU A 1 93 ? -10.263 0.757 10.168 1.00 76.12 93 LEU A C 1
ATOM 697 O O . LEU A 1 93 ? -9.722 0.169 9.238 1.00 76.12 93 LEU A O 1
ATOM 701 N N . ALA A 1 94 ? -10.173 2.082 10.308 1.00 81.12 94 ALA A N 1
ATOM 702 C CA . ALA A 1 94 ? -9.325 2.908 9.452 1.00 81.12 94 ALA A CA 1
ATOM 703 C C . ALA A 1 94 ? -7.836 2.561 9.627 1.00 81.12 94 ALA A C 1
ATOM 705 O O . ALA A 1 94 ? -7.111 2.465 8.641 1.00 81.12 94 ALA A O 1
ATOM 706 N N . LEU A 1 95 ? -7.398 2.296 10.863 1.00 81.44 95 LEU A N 1
ATOM 707 C CA . LEU A 1 95 ? -6.032 1.860 11.159 1.00 81.44 95 LEU A CA 1
ATOM 708 C C . LEU A 1 95 ? -5.709 0.481 10.578 1.00 81.44 95 LEU A C 1
ATOM 710 O O . LEU A 1 95 ? -4.582 0.278 10.152 1.00 81.44 95 LEU A O 1
ATOM 714 N N . LEU A 1 96 ? -6.677 -0.440 10.510 1.00 85.69 96 LEU A N 1
ATOM 715 C CA . LEU A 1 96 ? -6.516 -1.742 9.849 1.00 85.69 96 LEU A CA 1
ATOM 716 C C . LEU A 1 96 ? -6.282 -1.607 8.334 1.00 85.69 96 LEU A C 1
ATOM 718 O O . LEU A 1 96 ? -5.558 -2.412 7.749 1.00 85.69 96 LEU A O 1
ATOM 722 N N . LYS A 1 97 ? -6.878 -0.590 7.697 1.00 87.25 97 LYS A N 1
ATOM 723 C CA . LYS A 1 97 ? -6.788 -0.377 6.242 1.00 87.25 97 LYS A CA 1
ATOM 724 C C . LYS A 1 97 ? -5.404 0.084 5.790 1.00 87.25 97 LYS A C 1
ATOM 726 O O . LYS A 1 97 ? -5.002 -0.248 4.687 1.00 87.25 97 LYS A O 1
ATOM 731 N N . LEU A 1 98 ? -4.658 0.795 6.633 1.00 89.25 98 LEU A N 1
ATOM 732 C CA . LEU A 1 98 ? -3.317 1.283 6.288 1.00 89.25 98 LEU A CA 1
ATOM 733 C C . LEU A 1 98 ? -2.296 0.157 6.026 1.00 89.25 98 LEU A C 1
ATOM 735 O O . LEU A 1 98 ? -1.695 0.159 4.954 1.00 89.25 98 LEU A O 1
ATOM 739 N N . PRO A 1 99 ? -2.090 -0.818 6.935 1.00 89.00 99 PRO A N 1
ATOM 740 C CA . PRO A 1 99 ? -1.168 -1.919 6.689 1.00 89.00 99 PRO A CA 1
ATOM 741 C C . PRO A 1 99 ? -1.725 -2.927 5.687 1.00 89.00 99 PRO A C 1
ATOM 743 O O . PRO A 1 99 ? -0.944 -3.500 4.934 1.00 89.00 99 PRO A O 1
ATOM 746 N N . ALA A 1 100 ? -3.053 -3.102 5.608 1.00 90.56 100 ALA A N 1
ATOM 747 C CA . ALA A 1 100 ? -3.646 -3.797 4.468 1.00 90.56 100 ALA A CA 1
ATOM 748 C C . ALA A 1 100 ? -3.140 -3.149 3.169 1.00 90.56 100 ALA A C 1
ATOM 750 O O . ALA A 1 100 ? -2.661 -3.881 2.305 1.00 90.56 100 ALA A O 1
ATOM 751 N N . GLY A 1 101 ? -3.132 -1.799 3.144 1.00 91.75 101 GLY A N 1
ATOM 752 C CA . GLY A 1 101 ? -2.668 -0.845 2.116 1.00 91.75 101 GLY A CA 1
ATOM 753 C C . GLY A 1 101 ? -1.355 -1.228 1.479 1.00 91.75 101 GLY A C 1
ATOM 754 O O . GLY A 1 101 ? -1.268 -1.507 0.283 1.00 91.75 101 GLY A O 1
ATOM 755 N N . ALA A 1 102 ? -0.351 -1.276 2.333 1.00 93.50 102 ALA A N 1
ATOM 756 C CA . ALA A 1 102 ? 0.994 -1.663 1.969 1.00 93.50 102 ALA A CA 1
ATOM 757 C C . ALA A 1 102 ? 1.042 -3.108 1.446 1.00 93.50 102 ALA A C 1
ATOM 759 O O . ALA A 1 102 ? 1.525 -3.355 0.341 1.00 93.50 102 ALA A O 1
ATOM 760 N N . VAL A 1 103 ? 0.473 -4.055 2.203 1.00 92.12 103 VAL A N 1
ATOM 761 C CA . VAL A 1 103 ? 0.593 -5.491 1.912 1.00 92.12 103 VAL A CA 1
ATOM 762 C C . VAL A 1 103 ? -0.032 -5.848 0.570 1.00 92.12 103 VAL A C 1
ATOM 764 O O . VAL A 1 103 ? 0.585 -6.561 -0.220 1.00 92.12 103 VAL A O 1
ATOM 767 N N . SER A 1 104 ? -1.233 -5.358 0.258 1.00 93.19 104 SER A N 1
ATOM 768 C CA . SER A 1 104 ? -1.851 -5.736 -1.014 1.00 93.19 104 SER A CA 1
ATOM 769 C C . SER A 1 104 ? -1.205 -5.058 -2.221 1.00 93.19 104 SER A C 1
ATOM 771 O O . SER A 1 104 ? -1.336 -5.598 -3.316 1.00 93.19 104 SER A O 1
ATOM 773 N N . ALA A 1 105 ? -0.534 -3.914 -2.060 1.00 94.75 105 ALA A N 1
ATOM 774 C CA . ALA A 1 105 ? 0.237 -3.318 -3.147 1.00 94.75 105 ALA A CA 1
ATOM 775 C C . ALA A 1 105 ? 1.414 -4.221 -3.535 1.00 94.75 105 ALA A C 1
ATOM 777 O O . ALA A 1 105 ? 1.583 -4.538 -4.712 1.00 94.75 105 ALA A O 1
ATOM 778 N N . VAL A 1 106 ? 2.155 -4.717 -2.538 1.00 92.38 106 VAL A N 1
ATOM 779 C CA . VAL A 1 106 ? 3.246 -5.680 -2.747 1.00 92.38 106 VAL A CA 1
ATOM 780 C C . VAL A 1 106 ? 2.709 -6.982 -3.341 1.00 92.38 106 VAL A C 1
ATOM 782 O O . VAL A 1 106 ? 3.189 -7.422 -4.382 1.00 92.38 106 VAL A O 1
ATOM 785 N N . LEU A 1 107 ? 1.668 -7.573 -2.742 1.00 91.81 107 LEU A N 1
ATOM 786 C CA . LEU A 1 107 ? 1.075 -8.817 -3.246 1.00 91.81 107 LEU A CA 1
ATOM 787 C C . LEU A 1 107 ? 0.513 -8.667 -4.664 1.00 91.81 107 LEU A C 1
ATOM 789 O O . LEU A 1 107 ? 0.680 -9.564 -5.482 1.00 91.81 107 LEU A O 1
ATOM 793 N N . GLY A 1 108 ? -0.135 -7.544 -4.973 1.00 91.19 108 GLY A N 1
ATOM 794 C CA . GLY A 1 108 ? -0.690 -7.276 -6.296 1.00 91.19 108 GLY A CA 1
ATOM 795 C C . GLY A 1 108 ? 0.387 -7.207 -7.376 1.00 91.19 108 GLY A C 1
ATOM 796 O O . GLY A 1 108 ? 0.240 -7.823 -8.429 1.00 91.19 108 GLY A O 1
ATOM 797 N N . LEU A 1 109 ? 1.509 -6.539 -7.097 1.00 90.88 109 LEU A N 1
ATOM 798 C CA . LEU A 1 109 ? 2.647 -6.536 -8.016 1.00 90.88 109 LEU A CA 1
ATOM 799 C C . LEU A 1 109 ? 3.302 -7.921 -8.128 1.00 90.88 109 LEU A C 1
ATOM 801 O O . LEU A 1 109 ? 3.624 -8.344 -9.234 1.00 90.88 109 LEU A O 1
ATOM 805 N N . LEU A 1 110 ? 3.416 -8.684 -7.035 1.00 89.31 110 LEU A N 1
ATOM 806 C CA . LEU A 1 110 ? 3.886 -10.075 -7.104 1.00 89.31 110 LEU A CA 1
ATOM 807 C C . LEU A 1 110 ? 2.970 -10.957 -7.970 1.00 89.31 110 LEU A C 1
ATOM 809 O O . LEU A 1 110 ? 3.459 -11.834 -8.679 1.00 89.31 110 LEU A O 1
ATOM 813 N N . LEU A 1 111 ? 1.653 -10.716 -7.969 1.00 88.69 111 LEU A N 1
ATOM 814 C CA . LEU A 1 111 ? 0.713 -11.418 -8.852 1.00 88.69 111 LEU A CA 1
ATOM 815 C C . LEU A 1 111 ? 0.928 -11.067 -10.328 1.00 88.69 111 LEU A C 1
ATOM 817 O O . LEU A 1 111 ? 0.872 -11.964 -11.172 1.00 88.69 111 LEU A O 1
ATOM 821 N N . ILE A 1 112 ? 1.196 -9.793 -10.645 1.00 88.44 112 ILE A N 1
ATOM 822 C CA . ILE A 1 112 ? 1.534 -9.384 -12.017 1.00 88.44 112 ILE A CA 1
ATOM 823 C C . ILE A 1 112 ? 2.857 -10.030 -12.448 1.00 88.44 112 ILE A C 1
ATOM 825 O O . ILE A 1 112 ? 2.937 -10.591 -13.541 1.00 88.44 112 ILE A O 1
ATOM 829 N N . GLN A 1 113 ? 3.869 -10.015 -11.576 1.00 83.44 113 GLN A N 1
ATOM 830 C CA . GLN A 1 113 ? 5.171 -10.633 -11.834 1.00 83.44 113 GLN A CA 1
ATOM 831 C C . GLN A 1 113 ? 5.073 -12.154 -12.007 1.00 83.44 113 GLN A C 1
ATOM 833 O O . GLN A 1 113 ? 5.748 -12.722 -12.862 1.00 83.44 113 GLN A O 1
ATOM 838 N N . GLY A 1 114 ? 4.204 -12.816 -11.240 1.00 83.44 114 GLY A N 1
ATOM 839 C CA . GLY A 1 114 ? 3.935 -14.250 -11.354 1.00 83.44 114 GLY A CA 1
ATOM 840 C C . GLY A 1 114 ? 3.154 -14.650 -12.611 1.00 83.44 114 GLY A C 1
ATOM 841 O O . GLY A 1 114 ? 2.866 -15.830 -12.786 1.00 83.44 114 GLY A O 1
ATOM 842 N N . GLY A 1 115 ? 2.778 -13.693 -13.468 1.00 81.75 115 GLY A N 1
ATOM 843 C CA . GLY A 1 115 ? 2.031 -13.959 -14.698 1.00 81.75 115 GLY A CA 1
ATOM 844 C C . GLY A 1 115 ? 0.592 -14.427 -14.462 1.00 81.75 115 GLY A C 1
ATOM 845 O O . GLY A 1 115 ? -0.043 -14.930 -15.385 1.00 81.75 115 GLY A O 1
ATOM 846 N N . PHE A 1 116 ? 0.055 -14.260 -13.245 1.00 81.25 116 PHE A N 1
ATOM 847 C CA . PHE A 1 116 ? -1.317 -14.664 -12.913 1.00 81.25 116 PHE A CA 1
ATOM 848 C C . PHE A 1 116 ? -2.370 -13.818 -13.633 1.00 81.25 116 PHE A C 1
ATOM 850 O O . PHE A 1 116 ? -3.508 -14.262 -13.788 1.00 81.25 116 PHE A O 1
ATOM 857 N N . ILE A 1 117 ? -2.006 -12.606 -14.063 1.00 78.19 117 ILE A N 1
ATOM 858 C CA . ILE A 1 117 ? -2.903 -11.697 -14.774 1.00 78.19 117 ILE A CA 1
ATOM 859 C C . ILE A 1 117 ? -2.406 -11.534 -16.220 1.00 78.19 117 ILE A C 1
ATOM 861 O O . ILE A 1 117 ? -1.479 -10.756 -16.461 1.00 78.19 117 ILE A O 1
ATOM 865 N N . PRO A 1 118 ? -2.987 -12.266 -17.191 1.00 72.94 118 PRO A N 1
ATOM 866 C CA . PRO A 1 118 ? -2.547 -12.200 -18.580 1.00 72.94 118 PRO A CA 1
ATOM 867 C C . PRO A 1 118 ? -2.754 -10.790 -19.149 1.00 72.94 118 PRO A C 1
ATOM 869 O O . PRO A 1 118 ? -3.825 -10.204 -19.003 1.00 72.94 118 PRO A O 1
ATOM 872 N N . GLY A 1 119 ? -1.722 -10.250 -19.804 1.00 74.00 119 GLY A N 1
ATOM 873 C CA . GLY A 1 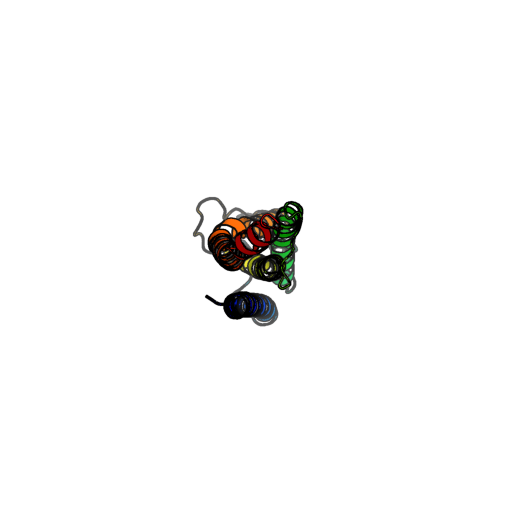119 ? -1.760 -8.938 -20.463 1.00 74.00 119 GLY A CA 1
ATOM 874 C C . GLY A 1 119 ? -1.423 -7.725 -19.584 1.00 74.00 119 GLY A C 1
ATOM 875 O O . GLY A 1 119 ? -1.372 -6.622 -20.115 1.00 74.00 119 GLY A O 1
ATOM 876 N N . LEU A 1 120 ? -1.160 -7.896 -18.279 1.00 73.50 120 LEU A N 1
ATOM 877 C CA . LEU A 1 120 ? -0.693 -6.812 -17.388 1.00 73.50 120 LEU A CA 1
ATOM 878 C C . LEU A 1 120 ? 0.818 -6.834 -17.109 1.00 73.50 120 LEU A C 1
ATOM 880 O O . LEU A 1 120 ? 1.315 -5.978 -16.382 1.00 73.50 120 LEU A O 1
ATOM 884 N N . THR A 1 121 ? 1.549 -7.807 -17.653 1.00 70.44 121 THR A N 1
ATOM 885 C CA . THR A 1 121 ? 2.981 -8.006 -17.372 1.00 70.44 121 THR A CA 1
ATOM 886 C C . THR A 1 121 ? 3.900 -7.057 -18.160 1.00 70.44 121 THR A C 1
ATOM 888 O O . THR A 1 121 ? 5.069 -6.932 -17.800 1.00 70.44 121 THR A O 1
ATOM 891 N N . ASP A 1 122 ? 3.382 -6.342 -19.168 1.00 74.12 122 ASP A N 1
ATOM 892 C CA . ASP A 1 122 ? 4.102 -5.297 -19.926 1.00 74.12 122 ASP A CA 1
ATOM 893 C C . ASP A 1 122 ? 4.144 -3.977 -19.131 1.00 74.12 122 ASP A C 1
ATOM 895 O O . ASP A 1 122 ? 3.541 -2.960 -19.474 1.00 74.12 122 ASP A O 1
ATOM 899 N N . LEU A 1 123 ? 4.816 -4.028 -17.983 1.00 80.25 123 LEU A N 1
ATOM 900 C CA . LEU A 1 123 ? 5.136 -2.863 -17.167 1.00 80.25 123 LEU A CA 1
ATOM 901 C C . LEU A 1 123 ? 6.443 -2.253 -17.677 1.00 80.25 123 LEU A C 1
ATOM 903 O O . LEU A 1 123 ? 7.533 -2.645 -17.259 1.00 80.25 123 LEU A O 1
ATOM 907 N N . ASP A 1 124 ? 6.319 -1.275 -18.571 1.00 83.44 124 ASP A N 1
ATOM 908 C CA . ASP A 1 124 ? 7.453 -0.698 -19.300 1.00 83.44 124 ASP A CA 1
ATOM 909 C C . ASP A 1 124 ? 8.136 0.451 -18.547 1.00 83.44 124 ASP A C 1
ATOM 911 O O . ASP A 1 124 ? 9.255 0.847 -18.869 1.00 83.44 124 ASP A O 1
ATOM 915 N N . THR A 1 125 ? 7.482 1.020 -17.527 1.00 87.19 125 THR A N 1
ATOM 916 C CA . THR A 1 125 ? 8.050 2.132 -16.746 1.00 87.19 125 THR A CA 1
ATOM 917 C C . THR A 1 125 ? 7.818 1.975 -15.246 1.00 87.19 125 THR A C 1
ATOM 919 O O . THR A 1 125 ? 6.763 1.520 -14.804 1.00 87.19 125 THR A O 1
ATOM 922 N N . GLY A 1 126 ? 8.775 2.448 -14.436 1.00 87.44 126 GLY A N 1
ATOM 923 C CA . GLY A 1 126 ? 8.635 2.486 -12.973 1.00 87.44 126 GLY A CA 1
ATOM 924 C C . GLY A 1 126 ? 7.380 3.242 -12.518 1.00 87.44 126 GLY A C 1
ATOM 925 O O . GLY A 1 126 ? 6.704 2.826 -11.580 1.00 87.44 126 GLY A O 1
ATOM 926 N N . GLY A 1 127 ? 6.991 4.288 -13.255 1.00 88.62 127 GLY A N 1
ATOM 927 C CA . GLY A 1 127 ? 5.750 5.026 -13.014 1.00 88.62 127 GLY A CA 1
ATOM 928 C C . GLY A 1 127 ? 4.488 4.166 -13.145 1.00 88.62 127 GLY A C 1
ATOM 929 O O . GLY A 1 127 ? 3.600 4.273 -12.302 1.00 88.62 127 GLY A O 1
ATOM 930 N N . GLN A 1 128 ? 4.414 3.275 -14.141 1.00 90.38 128 GLN A N 1
ATOM 931 C CA . GLN A 1 128 ? 3.292 2.336 -14.269 1.00 90.38 128 GLN A CA 1
ATOM 932 C C . GLN A 1 128 ? 3.256 1.342 -13.102 1.00 90.38 128 GLN A C 1
ATOM 934 O O . GLN A 1 128 ? 2.179 1.066 -12.577 1.00 90.38 128 GLN A O 1
ATOM 939 N N . ILE A 1 129 ? 4.416 0.857 -12.646 1.00 91.31 129 ILE A N 1
ATOM 940 C CA . ILE A 1 129 ? 4.503 -0.048 -11.488 1.00 91.31 129 ILE A CA 1
ATOM 941 C C . ILE A 1 129 ? 3.939 0.635 -10.235 1.00 91.31 129 ILE A C 1
ATOM 943 O O . ILE A 1 129 ? 3.103 0.063 -9.534 1.00 91.31 129 ILE A O 1
ATOM 947 N N . LEU A 1 130 ? 4.337 1.884 -9.975 1.00 92.31 130 LEU A N 1
ATOM 948 C CA . LEU A 1 130 ? 3.827 2.657 -8.839 1.00 92.31 130 LEU A CA 1
ATOM 949 C C . LEU A 1 130 ? 2.333 2.986 -8.984 1.00 92.31 130 LEU A C 1
ATOM 951 O O . LEU A 1 130 ? 1.598 2.950 -7.998 1.00 92.31 130 LEU A O 1
ATOM 955 N N . ALA A 1 131 ? 1.850 3.249 -10.199 1.00 92.75 131 ALA A N 1
ATOM 956 C CA . ALA A 1 131 ? 0.423 3.438 -10.445 1.00 92.75 131 ALA A CA 1
ATOM 957 C C . ALA A 1 131 ? -0.379 2.171 -10.096 1.00 92.75 131 ALA A C 1
ATOM 959 O O . ALA A 1 131 ? -1.389 2.256 -9.397 1.00 92.75 131 ALA A O 1
ATOM 960 N N . TRP A 1 132 ? 0.100 0.989 -10.495 1.00 92.69 132 TRP A N 1
ATOM 961 C CA . TRP A 1 132 ? -0.517 -0.283 -10.113 1.00 92.69 132 TRP A CA 1
ATOM 962 C C . TRP A 1 132 ? -0.434 -0.554 -8.611 1.00 92.69 132 TRP A C 1
ATOM 964 O O . TRP A 1 132 ? -1.415 -1.019 -8.033 1.00 92.69 132 TRP A O 1
ATOM 974 N N . ALA A 1 133 ? 0.670 -0.195 -7.948 1.00 94.50 133 ALA A N 1
ATOM 975 C CA . ALA A 1 133 ? 0.766 -0.256 -6.489 1.00 94.50 133 ALA A CA 1
ATOM 976 C C . ALA A 1 133 ? -0.344 0.569 -5.812 1.00 94.50 133 ALA A C 1
ATOM 978 O O . ALA A 1 133 ? -0.995 0.087 -4.883 1.00 94.50 133 ALA A O 1
ATOM 979 N N . ALA A 1 134 ? -0.619 1.778 -6.314 1.00 93.94 134 ALA A N 1
ATOM 980 C CA . ALA A 1 134 ? -1.710 2.614 -5.815 1.00 93.94 134 ALA A CA 1
ATOM 981 C C . ALA A 1 134 ? -3.082 1.972 -6.071 1.00 93.94 134 ALA A C 1
ATOM 983 O O . ALA A 1 134 ? -3.919 1.932 -5.167 1.00 93.94 134 ALA A O 1
ATOM 984 N N . VAL A 1 135 ? -3.304 1.430 -7.275 1.00 93.81 135 VAL A N 1
ATOM 985 C CA . VAL A 1 135 ? -4.546 0.727 -7.641 1.00 93.81 135 VAL A CA 1
ATOM 986 C C . VAL A 1 135 ? -4.797 -0.452 -6.709 1.00 93.81 135 VAL A C 1
ATOM 988 O O . VAL A 1 135 ? -5.896 -0.572 -6.172 1.00 93.81 135 VAL A O 1
ATOM 991 N N . PHE A 1 136 ? -3.793 -1.292 -6.457 1.00 93.06 136 PHE A N 1
ATOM 992 C CA . PHE A 1 136 ? -3.930 -2.411 -5.528 1.00 93.06 136 PHE A CA 1
ATOM 993 C C . PHE A 1 136 ? -4.158 -1.944 -4.089 1.00 93.06 136 PHE A C 1
ATOM 995 O O . PHE A 1 136 ? -5.034 -2.489 -3.421 1.00 93.06 136 PHE A O 1
ATOM 1002 N N . GLY A 1 137 ? -3.455 -0.899 -3.641 1.00 91.62 137 GLY A N 1
ATOM 1003 C CA . GLY A 1 137 ? -3.696 -0.254 -2.347 1.00 91.62 137 GLY A CA 1
ATOM 1004 C C . GLY A 1 137 ? -5.156 0.176 -2.160 1.00 91.62 137 GLY A C 1
ATOM 1005 O O . GLY A 1 137 ? -5.775 -0.089 -1.132 1.00 91.62 137 GLY A O 1
ATOM 1006 N N . ILE A 1 138 ? -5.747 0.777 -3.194 1.00 91.44 138 ILE A N 1
ATOM 1007 C CA . ILE A 1 138 ? -7.162 1.176 -3.224 1.00 91.44 138 ILE A CA 1
ATOM 1008 C C . ILE A 1 138 ? -8.088 -0.053 -3.281 1.00 91.44 138 ILE A C 1
ATOM 1010 O O . ILE A 1 138 ? -9.109 -0.105 -2.589 1.00 91.44 138 ILE A O 1
ATOM 1014 N N . ALA A 1 139 ? -7.732 -1.065 -4.076 1.00 89.06 139 ALA A N 1
ATOM 1015 C CA . ALA A 1 139 ? -8.552 -2.251 -4.333 1.00 89.06 139 ALA A CA 1
ATOM 1016 C C . ALA A 1 139 ? -8.835 -3.095 -3.078 1.00 89.06 139 ALA A C 1
ATOM 1018 O O . ALA A 1 139 ? -9.809 -3.848 -3.037 1.00 89.06 139 ALA A O 1
ATOM 1019 N N . GLN A 1 140 ? -8.055 -2.935 -2.011 1.00 86.50 140 GLN A N 1
ATOM 1020 C CA . GLN A 1 140 ? -8.290 -3.594 -0.719 1.00 86.50 140 GLN A CA 1
ATOM 1021 C C . GLN A 1 140 ? -9.643 -3.315 -0.104 1.00 86.50 140 GLN A C 1
ATOM 1023 O O . GLN A 1 140 ? -10.098 -4.081 0.749 1.00 86.50 140 GLN A O 1
ATOM 1028 N N . GLN A 1 141 ? -10.300 -2.231 -0.513 1.00 83.31 141 GLN A N 1
ATOM 1029 C CA . GLN A 1 141 ? -11.665 -1.958 -0.102 1.00 83.31 141 GLN A CA 1
ATOM 1030 C C . GLN A 1 141 ? -12.601 -3.137 -0.420 1.00 83.31 141 GLN A C 1
ATOM 1032 O O . GLN A 1 141 ? -13.530 -3.392 0.342 1.00 83.31 141 GLN A O 1
ATOM 1037 N N . VAL A 1 142 ? -12.318 -3.913 -1.474 1.00 79.88 142 VAL A N 1
ATOM 1038 C CA . VAL A 1 142 ? -13.081 -5.119 -1.833 1.00 79.88 142 VAL A CA 1
ATOM 1039 C C . VAL A 1 142 ? -12.991 -6.185 -0.737 1.00 79.88 142 VAL A C 1
ATOM 1041 O O . VAL A 1 142 ? -14.010 -6.737 -0.331 1.00 79.88 142 VAL A O 1
ATOM 1044 N N . VAL A 1 143 ? -11.791 -6.440 -0.210 1.00 73.31 143 VAL A N 1
ATOM 1045 C CA . VAL A 1 143 ? -11.557 -7.467 0.820 1.00 73.31 143 VAL A CA 1
ATOM 1046 C C . VAL A 1 143 ? -11.972 -6.965 2.207 1.00 73.31 143 VAL A C 1
ATOM 1048 O O . VAL A 1 143 ? -12.594 -7.686 2.986 1.00 73.31 143 VAL A O 1
ATOM 1051 N N . THR A 1 144 ? -11.682 -5.700 2.518 1.00 78.12 144 THR A N 1
ATOM 1052 C CA . THR A 1 144 ? -11.975 -5.101 3.832 1.00 78.12 144 THR A CA 1
ATOM 1053 C C . THR A 1 144 ? -13.459 -4.804 4.048 1.00 78.12 144 THR A C 1
ATOM 1055 O O . THR A 1 144 ? -13.885 -4.667 5.196 1.00 78.12 144 THR A O 1
ATOM 1058 N N . ARG A 1 145 ? -14.281 -4.811 2.989 1.00 78.94 145 ARG A N 1
ATOM 1059 C CA . ARG A 1 145 ? -15.738 -4.631 3.076 1.00 78.94 145 ARG A CA 1
ATOM 1060 C C . ARG A 1 145 ? -16.413 -5.617 4.033 1.00 78.94 145 ARG A C 1
ATOM 1062 O O . ARG A 1 145 ? -17.314 -5.223 4.765 1.00 78.94 145 ARG A O 1
ATOM 1069 N N . VAL A 1 146 ? -15.957 -6.870 4.089 1.00 76.94 146 VAL A N 1
ATOM 1070 C CA . VAL A 1 146 ? -16.521 -7.875 5.009 1.00 76.94 146 VAL A CA 1
ATOM 1071 C C . VAL A 1 146 ? -16.285 -7.478 6.471 1.00 76.94 146 VAL A C 1
ATOM 1073 O O . VAL A 1 146 ? -17.191 -7.572 7.299 1.00 76.94 146 VAL A O 1
ATOM 1076 N N . ALA A 1 147 ? -15.089 -6.975 6.792 1.00 73.19 147 ALA A N 1
ATOM 1077 C CA . ALA A 1 147 ? -14.777 -6.463 8.125 1.00 73.19 147 ALA A CA 1
ATOM 1078 C C . ALA A 1 147 ? -15.583 -5.188 8.444 1.00 73.19 147 ALA A C 1
ATOM 1080 O O . ALA A 1 147 ? -16.090 -5.045 9.561 1.00 73.19 147 ALA A O 1
ATOM 1081 N N . ASP A 1 148 ? -15.764 -4.309 7.452 1.00 75.00 148 ASP A N 1
ATOM 1082 C CA . ASP A 1 148 ? -16.607 -3.110 7.548 1.00 75.00 148 ASP A CA 1
ATOM 1083 C C . ASP A 1 148 ? -18.075 -3.441 7.851 1.00 75.00 148 ASP A C 1
ATOM 1085 O O . ASP A 1 148 ? -18.693 -2.800 8.707 1.00 75.00 148 ASP A O 1
ATOM 1089 N N . GLU A 1 149 ? -18.637 -4.464 7.208 1.00 81.75 149 GLU A N 1
ATOM 1090 C CA . GLU A 1 149 ? -20.019 -4.897 7.431 1.00 81.75 149 GLU A CA 1
ATOM 1091 C C . GLU A 1 149 ? -20.215 -5.500 8.831 1.00 81.75 149 GLU A C 1
ATOM 1093 O O . GLU A 1 149 ? -21.189 -5.175 9.517 1.00 81.75 149 GLU A O 1
ATOM 1098 N N . GLN A 1 150 ? -19.265 -6.309 9.312 1.00 79.19 150 GLN A N 1
ATOM 1099 C CA . GLN A 1 150 ? -19.315 -6.864 10.670 1.00 79.19 150 GLN A CA 1
ATOM 1100 C C . GLN A 1 150 ? -19.208 -5.774 11.744 1.00 79.19 150 GLN A C 1
ATOM 1102 O O . GLN A 1 150 ? -19.937 -5.811 12.738 1.00 79.19 150 GLN A O 1
ATOM 1107 N N . ALA A 1 151 ? -18.359 -4.761 11.533 1.00 72.38 151 ALA A N 1
ATOM 1108 C CA . ALA A 1 151 ? -18.240 -3.630 12.450 1.00 72.38 151 ALA A CA 1
ATOM 1109 C C . ALA A 1 151 ? -19.568 -2.869 12.597 1.00 72.38 151 ALA A C 1
ATOM 1111 O O . ALA A 1 151 ? -19.959 -2.526 13.716 1.00 72.38 151 ALA A O 1
ATOM 1112 N N . ARG A 1 152 ? -20.290 -2.648 11.487 1.00 75.56 152 ARG A N 1
ATOM 1113 C CA . ARG A 1 152 ? -21.617 -2.006 11.497 1.00 75.56 152 ARG A CA 1
ATOM 1114 C C . ARG A 1 152 ? -22.644 -2.828 12.272 1.00 75.56 152 ARG A C 1
ATOM 1116 O O . ARG A 1 152 ? -23.295 -2.276 13.154 1.00 75.56 152 ARG A O 1
ATOM 1123 N N . ARG A 1 153 ? -22.709 -4.145 12.043 1.00 78.88 153 ARG A N 1
ATOM 1124 C CA . ARG A 1 153 ? -23.612 -5.040 12.792 1.00 78.88 153 ARG A CA 1
ATOM 1125 C C . ARG A 1 153 ? -23.346 -5.005 14.298 1.00 78.88 153 ARG A C 1
ATOM 1127 O O . ARG A 1 153 ? -24.277 -4.959 15.097 1.00 78.88 153 ARG A O 1
ATOM 1134 N N . VAL A 1 154 ? -22.078 -5.006 14.715 1.00 77.00 154 VAL A N 1
ATOM 1135 C CA . VAL A 1 154 ? -21.716 -4.919 16.142 1.00 77.00 154 VAL A CA 1
ATOM 1136 C C . VAL A 1 154 ? -22.099 -3.559 16.735 1.00 77.00 154 VAL A C 1
ATOM 1138 O O . VAL A 1 154 ? -22.581 -3.510 17.865 1.00 77.00 154 VAL A O 1
ATOM 1141 N N . LEU A 1 155 ? -21.931 -2.465 15.984 1.00 71.44 155 LEU A N 1
ATOM 1142 C CA . LEU A 1 155 ? -22.343 -1.122 16.406 1.00 71.44 155 LEU A CA 1
ATOM 1143 C C . LEU A 1 155 ? -23.864 -0.995 16.573 1.00 71.44 155 LEU A C 1
ATOM 1145 O O . LEU A 1 155 ? -24.314 -0.406 17.554 1.00 71.44 155 LEU A O 1
ATOM 1149 N N . GLU A 1 156 ? -24.648 -1.550 15.648 1.00 71.69 156 GLU A N 1
ATOM 1150 C CA . GLU A 1 156 ? -26.117 -1.557 15.712 1.00 71.69 156 GLU A CA 1
ATOM 1151 C C . GLU A 1 156 ? -26.624 -2.352 16.920 1.00 71.69 156 GLU A C 1
ATOM 1153 O O . GLU A 1 156 ? -27.461 -1.859 17.676 1.00 71.69 156 GLU A O 1
ATOM 1158 N N . ASN A 1 157 ? -26.033 -3.521 17.182 1.00 74.75 157 ASN A N 1
ATOM 1159 C CA . ASN A 1 157 ? -26.385 -4.360 18.330 1.00 74.75 157 ASN A CA 1
ATOM 1160 C C . ASN A 1 157 ? -26.097 -3.700 19.691 1.00 74.75 157 ASN A C 1
ATOM 1162 O O . ASN A 1 157 ? -26.735 -4.050 20.678 1.00 74.75 157 ASN A O 1
ATOM 1166 N N . VAL A 1 158 ? -25.145 -2.761 19.767 1.00 66.12 158 VAL A N 1
ATOM 1167 C CA . VAL A 1 158 ? -24.848 -1.999 20.998 1.00 66.12 158 VAL A CA 1
ATOM 1168 C C . VAL A 1 158 ? -25.697 -0.723 21.108 1.00 66.12 158 VAL A C 1
ATOM 1170 O O . VAL A 1 158 ? -25.834 -0.179 22.200 1.00 66.12 158 VAL A O 1
ATOM 1173 N N . ARG A 1 159 ? -26.288 -0.238 20.005 1.00 66.06 159 ARG A N 1
ATOM 1174 C CA . ARG A 1 159 ? -27.146 0.963 19.984 1.00 66.06 159 ARG A CA 1
ATOM 1175 C C . ARG A 1 159 ? -28.636 0.703 20.268 1.00 66.06 159 ARG A C 1
ATOM 1177 O O . ARG A 1 159 ? -29.337 1.662 20.580 1.00 66.06 159 ARG A O 1
ATOM 1184 N N . GLY A 1 160 ? -29.146 -0.528 20.178 1.00 63.12 160 GLY A N 1
ATOM 1185 C CA . GLY A 1 160 ? -30.523 -0.857 20.607 1.00 63.12 160 GLY A CA 1
ATOM 1186 C C . GLY A 1 160 ? -30.613 -1.231 22.097 1.00 63.12 160 GLY A C 1
ATOM 1187 O O . GLY A 1 160 ? -29.589 -1.579 22.677 1.00 63.12 160 GLY A O 1
ATOM 1188 N N . PRO A 1 161 ? -31.796 -1.280 22.752 1.00 53.47 161 PRO A N 1
ATOM 1189 C CA . PRO A 1 161 ? -32.975 -0.404 22.776 1.00 53.47 161 PRO A CA 1
ATOM 1190 C C . PRO A 1 161 ? -32.893 0.688 23.877 1.00 53.47 161 PRO A C 1
ATOM 1192 O O . PRO A 1 161 ? -33.919 1.170 24.355 1.00 53.47 161 PRO A O 1
ATOM 1195 N N . SER A 1 162 ? -31.699 1.107 24.307 1.00 53.84 162 SER A N 1
ATOM 1196 C CA . SER A 1 162 ? -31.544 2.053 25.432 1.00 53.84 162 SER A CA 1
ATOM 1197 C C . SER A 1 162 ? -32.224 3.416 25.212 1.00 53.84 162 SER A C 1
ATOM 1199 O O . SER A 1 162 ? -32.658 4.046 26.168 1.00 53.84 162 SER A O 1
ATOM 1201 N N . TYR A 1 163 ? -32.428 3.836 23.957 1.00 51.31 163 TYR A N 1
ATOM 1202 C CA . TYR A 1 163 ? -33.149 5.074 23.625 1.00 51.31 163 TYR A CA 1
ATOM 1203 C C . TYR A 1 163 ? -34.680 4.961 23.646 1.00 51.31 163 TYR A C 1
ATOM 1205 O O . TYR A 1 163 ? -35.354 5.990 23.673 1.00 51.31 163 TYR A O 1
ATOM 1213 N N . LEU A 1 164 ? -35.246 3.748 23.616 1.00 54.88 164 LEU A N 1
ATOM 1214 C CA . LEU A 1 164 ? -36.697 3.564 23.711 1.00 54.88 164 LEU A CA 1
ATOM 1215 C C . LEU A 1 164 ? -37.163 3.602 25.169 1.00 54.88 164 LEU A C 1
ATOM 1217 O O . LEU A 1 164 ? -38.198 4.198 25.425 1.00 54.88 164 LEU A O 1
ATOM 1221 N N . GLY A 1 165 ? -36.373 3.079 26.116 1.00 50.91 165 GLY A N 1
ATOM 1222 C CA . GLY A 1 165 ? -36.702 3.115 27.549 1.00 50.91 165 GLY A CA 1
ATOM 1223 C C . GLY A 1 165 ? -36.644 4.519 28.163 1.00 50.91 165 GLY A C 1
ATOM 1224 O O . GLY A 1 165 ? -37.533 4.896 28.923 1.00 50.91 165 GLY A O 1
ATOM 1225 N N . GLU A 1 166 ? -35.653 5.328 27.776 1.00 52.25 166 GLU A N 1
ATOM 1226 C CA . GLU A 1 166 ? -35.489 6.706 28.272 1.00 52.25 166 GLU A CA 1
ATOM 1227 C C . GLU A 1 166 ? -36.507 7.690 27.677 1.00 52.25 166 GLU A C 1
ATOM 1229 O O . GLU A 1 166 ? -36.849 8.686 28.312 1.00 52.25 166 GLU A O 1
ATOM 1234 N N . ARG A 1 167 ? -37.028 7.414 26.471 1.00 53.09 167 ARG A N 1
ATOM 1235 C CA . ARG A 1 167 ? -38.042 8.265 25.836 1.00 53.09 167 ARG A CA 1
ATOM 1236 C C . ARG A 1 167 ? -39.455 7.955 26.343 1.00 53.09 167 ARG A C 1
ATOM 1238 O O . ARG A 1 167 ? -40.214 8.899 26.510 1.00 53.09 167 ARG A O 1
ATOM 1245 N N . THR A 1 168 ? -39.785 6.700 26.676 1.00 53.84 168 THR A N 1
ATOM 1246 C CA . THR A 1 168 ? -41.051 6.371 27.370 1.00 53.84 168 THR A CA 1
ATOM 1247 C C . THR A 1 168 ? -41.087 6.841 28.820 1.00 53.84 168 THR A C 1
ATOM 1249 O O . THR A 1 168 ? -42.152 7.214 29.292 1.00 53.84 168 THR A O 1
ATOM 1252 N N . LEU A 1 169 ? -39.952 6.878 29.527 1.00 55.53 169 LEU A N 1
ATOM 1253 C CA . LEU A 1 169 ? -39.907 7.406 30.898 1.00 55.53 169 LEU A CA 1
ATOM 1254 C C . LEU A 1 169 ? -40.068 8.929 30.966 1.00 55.53 169 LEU A C 1
ATOM 1256 O O . LEU A 1 169 ? -40.420 9.447 32.012 1.00 55.53 169 LEU A O 1
ATOM 1260 N N . ARG A 1 170 ? -39.841 9.649 29.860 1.00 55.88 170 ARG A N 1
ATOM 1261 C CA . ARG A 1 170 ? -39.983 11.112 29.800 1.00 55.88 170 ARG A CA 1
ATOM 1262 C C . ARG A 1 170 ? -41.340 11.579 29.248 1.00 55.88 170 ARG A C 1
ATOM 1264 O O . ARG A 1 170 ? -41.551 12.775 29.101 1.00 55.88 170 ARG A O 1
ATOM 1271 N N . THR A 1 171 ? -42.233 10.655 28.892 1.00 57.75 171 THR A N 1
ATOM 1272 C CA . THR A 1 171 ? -43.588 10.952 28.383 1.00 57.75 171 THR A CA 1
ATOM 1273 C C . THR A 1 171 ? -44.699 10.495 29.331 1.00 57.75 171 THR A C 1
ATOM 1275 O O . THR A 1 171 ? -45.861 10.512 28.939 1.00 57.75 171 THR A O 1
ATOM 1278 N N . VAL A 1 172 ? -44.352 10.029 30.535 1.00 57.84 172 VAL A N 1
ATOM 1279 C CA . VAL A 1 172 ? -45.307 9.573 31.567 1.00 57.84 172 VAL A CA 1
ATOM 1280 C C . VAL A 1 172 ? -45.355 10.538 32.769 1.00 57.84 172 VAL A C 1
ATOM 1282 O O . VAL A 1 172 ? -46.120 10.299 33.697 1.00 57.84 172 VAL A O 1
ATOM 1285 N N . ASP A 1 173 ? -44.622 11.655 32.709 1.00 46.19 173 ASP A N 1
ATOM 1286 C CA . ASP A 1 173 ? -44.711 12.773 33.663 1.00 46.19 173 ASP A CA 1
ATOM 1287 C C . ASP A 1 173 ? -45.422 13.984 33.039 1.00 46.19 173 ASP A C 1
ATOM 1289 O O . ASP A 1 173 ? -45.109 14.312 31.866 1.00 46.19 173 ASP A O 1
#

Secondary structure (DSSP, 8-state):
--HHHHHHHHHHHHHHHHHHHHHHHHHHHH-TTTS---B--TT--BBTTBSS--TTHHHHHHHHHHHHHHHHHHHHHTT------SS-HHHHHHHHHHHHHHHHHHHHHHHHHTT-STT-----SHHHHHHHHHHHHHHTHHHHHHHHHHHHHHHHHHHSSHHHHHHHHTS--

pLDDT: mean 79.44, std 12.37, range [46.19, 95.81]

Radius of gyration: 21.11 Å; chains: 1; bounding box: 64×27×58 Å